Protein AF-A0A3B9P3G9-F1 (afdb_monomer)

Structure (mmCIF, N/CA/C/O backbone):
data_AF-A0A3B9P3G9-F1
#
_entry.id   AF-A0A3B9P3G9-F1
#
loop_
_atom_site.group_PDB
_atom_site.id
_atom_site.type_symbol
_atom_site.label_atom_id
_atom_site.label_alt_id
_atom_site.label_comp_id
_atom_site.label_asym_id
_atom_site.label_entity_id
_atom_site.label_seq_id
_atom_site.pdbx_PDB_ins_code
_atom_site.Cartn_x
_atom_site.Cartn_y
_atom_site.Cartn_z
_atom_site.occupancy
_atom_site.B_iso_or_equiv
_atom_site.auth_seq_id
_atom_site.auth_comp_id
_atom_site.auth_asym_id
_atom_site.auth_atom_id
_atom_site.pdbx_PDB_model_num
ATOM 1 N N . LEU A 1 1 ? 1.817 -14.626 22.046 1.00 57.38 1 LEU A N 1
ATOM 2 C CA . LEU A 1 1 ? 1.202 -14.278 20.739 1.00 57.38 1 LEU A CA 1
ATOM 3 C C . LEU A 1 1 ? 2.132 -13.461 19.837 1.00 57.38 1 LEU A C 1
ATOM 5 O O . LEU A 1 1 ? 2.448 -13.934 18.757 1.00 57.38 1 LEU A O 1
ATOM 9 N N . ASN A 1 2 ? 2.603 -12.276 20.256 1.00 56.94 2 ASN A N 1
ATOM 10 C CA . ASN A 1 2 ? 3.391 -11.394 19.376 1.00 56.94 2 ASN A CA 1
ATOM 11 C C . ASN A 1 2 ? 4.718 -12.029 18.899 1.00 56.94 2 ASN A C 1
ATOM 13 O O . ASN A 1 2 ? 5.073 -11.919 17.728 1.00 56.94 2 ASN A O 1
ATOM 17 N N . MET A 1 3 ? 5.389 -12.777 19.783 1.00 60.47 3 MET A N 1
ATOM 18 C CA . MET A 1 3 ? 6.646 -13.486 19.496 1.00 60.47 3 MET A CA 1
ATOM 19 C C . MET A 1 3 ? 6.462 -14.689 18.549 1.00 60.47 3 MET A C 1
ATOM 21 O O . MET A 1 3 ? 7.281 -14.904 17.665 1.00 60.47 3 MET A O 1
ATOM 25 N N . GLN A 1 4 ? 5.344 -15.420 18.670 1.00 69.31 4 GLN A N 1
ATOM 26 C CA . GLN A 1 4 ? 5.008 -16.570 17.810 1.00 69.31 4 GLN A CA 1
ATOM 27 C C . GLN A 1 4 ? 4.637 -16.139 16.387 1.00 69.31 4 GLN A C 1
ATOM 29 O O . GLN A 1 4 ? 4.984 -16.793 15.414 1.00 69.31 4 GLN A O 1
ATOM 34 N N . ILE A 1 5 ? 3.946 -15.007 16.248 1.00 68.81 5 ILE A N 1
ATOM 35 C CA . ILE A 1 5 ? 3.620 -14.457 14.930 1.00 68.81 5 ILE A CA 1
ATOM 36 C C . ILE A 1 5 ? 4.892 -13.940 14.241 1.00 68.81 5 ILE A C 1
ATOM 38 O O . ILE A 1 5 ? 5.049 -14.096 13.033 1.00 68.81 5 ILE A O 1
ATOM 42 N N . GLY A 1 6 ? 5.819 -13.360 15.014 1.00 67.62 6 GLY A N 1
ATOM 43 C CA . GLY A 1 6 ? 7.127 -12.936 14.516 1.00 67.62 6 GLY A CA 1
ATOM 44 C C . GLY A 1 6 ? 7.991 -14.102 14.028 1.00 67.62 6 GLY A C 1
ATOM 45 O O . GLY A 1 6 ? 8.586 -14.000 12.959 1.00 67.62 6 GLY A O 1
ATOM 46 N N . SER A 1 7 ? 8.017 -15.229 14.745 1.00 75.00 7 SER A N 1
ATOM 47 C CA . SER A 1 7 ? 8.764 -16.412 14.300 1.00 75.00 7 SER A CA 1
ATOM 48 C C . SER A 1 7 ? 8.159 -17.049 13.046 1.00 75.00 7 SER A C 1
ATOM 50 O O . SER A 1 7 ? 8.900 -17.390 12.129 1.00 75.00 7 SER A O 1
ATOM 52 N N . ILE A 1 8 ? 6.826 -17.123 12.940 1.00 73.56 8 ILE A N 1
ATOM 53 C CA . ILE A 1 8 ? 6.142 -17.586 11.718 1.00 73.56 8 ILE A CA 1
ATOM 54 C C . ILE A 1 8 ? 6.463 -16.666 10.529 1.00 73.56 8 ILE A C 1
ATOM 56 O O . ILE A 1 8 ? 6.719 -17.158 9.431 1.00 73.56 8 ILE A O 1
ATOM 60 N N . MET A 1 9 ? 6.523 -15.344 10.747 1.00 71.00 9 MET A N 1
ATOM 61 C CA . MET A 1 9 ? 6.946 -14.382 9.719 1.00 71.00 9 MET A CA 1
ATOM 62 C C . MET A 1 9 ? 8.333 -14.700 9.184 1.00 71.00 9 MET A C 1
ATOM 64 O O . MET A 1 9 ? 8.552 -14.674 7.979 1.00 71.00 9 MET A O 1
ATOM 68 N N . LEU A 1 10 ? 9.261 -14.988 10.092 1.00 73.38 10 LEU A N 1
ATOM 69 C CA . LEU A 1 10 ? 10.658 -15.224 9.771 1.00 73.38 10 LEU A CA 1
ATOM 70 C C . LEU A 1 10 ? 10.809 -16.512 8.951 1.00 73.38 10 LEU A C 1
ATOM 72 O O . LEU A 1 10 ? 11.448 -16.495 7.903 1.00 73.38 10 LEU A O 1
ATOM 76 N N . VAL A 1 11 ? 10.134 -17.590 9.359 1.00 82.50 11 VAL A N 1
ATOM 77 C CA . VAL A 1 11 ? 10.127 -18.869 8.628 1.00 82.50 11 VAL A CA 1
ATOM 78 C C . VAL A 1 11 ? 9.546 -18.702 7.223 1.00 82.50 11 VAL A C 1
ATOM 80 O O . VAL A 1 11 ? 10.170 -19.117 6.250 1.00 82.50 11 VAL A O 1
ATOM 83 N N . ILE A 1 12 ? 8.394 -18.039 7.095 1.00 76.12 12 ILE A N 1
ATOM 84 C CA . ILE A 1 12 ? 7.760 -17.772 5.796 1.00 76.12 12 ILE A CA 1
ATOM 85 C C . ILE A 1 12 ? 8.682 -16.932 4.909 1.00 76.12 12 ILE A C 1
ATOM 87 O O . ILE A 1 12 ? 8.881 -17.260 3.743 1.00 76.12 12 ILE A O 1
ATOM 91 N N . ASN A 1 13 ? 9.297 -15.886 5.462 1.00 76.25 13 ASN A N 1
ATOM 92 C CA . ASN A 1 13 ? 10.191 -15.013 4.712 1.00 76.25 13 ASN A CA 1
ATOM 93 C C . ASN A 1 13 ? 11.436 -15.766 4.217 1.00 76.25 13 ASN A C 1
ATOM 95 O O . ASN A 1 13 ? 11.826 -15.595 3.066 1.00 76.25 13 ASN A O 1
ATOM 99 N N . ILE A 1 14 ? 12.028 -16.649 5.030 1.00 80.69 14 ILE A N 1
ATOM 100 C CA . ILE A 1 14 ? 13.165 -17.486 4.611 1.00 80.69 14 ILE A CA 1
ATOM 101 C C . ILE A 1 14 ? 12.756 -18.443 3.485 1.00 80.69 14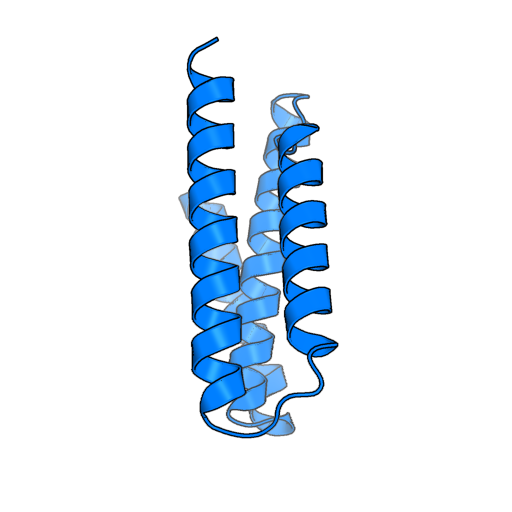 ILE A C 1
ATOM 103 O O . ILE A 1 14 ? 13.451 -18.514 2.474 1.00 80.69 14 ILE A O 1
ATOM 107 N N . VAL A 1 15 ? 11.622 -19.138 3.621 1.00 82.62 15 VAL A N 1
ATOM 108 C CA . VAL A 1 15 ? 11.140 -20.093 2.605 1.00 82.62 15 VAL A CA 1
ATOM 109 C C . VAL A 1 15 ? 10.839 -19.388 1.282 1.00 82.62 15 VAL A C 1
ATOM 111 O O . VAL A 1 15 ? 11.263 -19.851 0.223 1.00 82.62 15 VAL A O 1
ATOM 114 N N . LEU A 1 16 ? 10.155 -18.240 1.326 1.00 73.25 16 LEU A N 1
ATOM 115 C CA . LEU A 1 16 ? 9.877 -17.459 0.123 1.00 73.25 16 LEU A CA 1
ATOM 116 C C . LEU A 1 16 ? 11.151 -16.890 -0.498 1.00 73.25 16 LEU A C 1
ATOM 118 O O . LEU A 1 16 ? 11.289 -16.937 -1.716 1.00 73.25 16 LEU A O 1
ATOM 122 N N . ASN A 1 17 ? 12.091 -16.382 0.301 1.00 77.62 17 ASN A N 1
ATOM 123 C CA . ASN A 1 17 ? 13.380 -15.935 -0.222 1.00 77.62 17 ASN A CA 1
ATOM 124 C C . ASN A 1 17 ? 14.099 -17.073 -0.944 1.00 77.62 17 ASN A C 1
ATOM 126 O O . ASN A 1 17 ? 14.548 -16.889 -2.070 1.00 77.62 17 ASN A O 1
ATOM 130 N N . PHE A 1 18 ? 14.136 -18.268 -0.358 1.00 78.69 18 PHE A N 1
ATOM 131 C CA . PHE A 1 18 ? 14.799 -19.416 -0.968 1.00 78.69 18 PHE A CA 1
ATOM 132 C C . PHE A 1 18 ? 14.164 -19.840 -2.305 1.00 78.69 18 PHE A C 1
ATOM 134 O O . PHE A 1 18 ? 14.874 -20.257 -3.214 1.00 78.69 18 PHE A O 1
ATOM 141 N N . LEU A 1 19 ? 12.843 -19.683 -2.461 1.00 79.88 19 LEU A N 1
ATOM 142 C CA . LEU A 1 19 ? 12.130 -19.953 -3.717 1.00 79.88 19 LEU A CA 1
ATOM 143 C C . LEU A 1 19 ? 12.277 -18.832 -4.759 1.00 79.88 19 LEU A C 1
ATOM 145 O O . LEU A 1 19 ? 12.381 -19.111 -5.954 1.00 79.88 19 LEU A O 1
ATOM 149 N N . PHE A 1 20 ? 12.268 -17.566 -4.333 1.00 77.19 20 PHE A N 1
ATOM 150 C CA . PHE A 1 20 ? 12.230 -16.416 -5.241 1.00 77.19 20 PHE A CA 1
ATOM 151 C C . PHE A 1 20 ? 13.615 -15.894 -5.649 1.00 77.19 20 PHE A C 1
ATOM 153 O O . PHE A 1 20 ? 13.757 -15.413 -6.775 1.00 77.19 20 PHE A O 1
ATOM 160 N N . ILE A 1 21 ? 14.644 -16.027 -4.805 1.00 77.62 21 ILE A N 1
ATOM 161 C CA . ILE A 1 21 ? 16.028 -15.636 -5.128 1.00 77.62 21 ILE A CA 1
ATOM 162 C C . ILE A 1 21 ? 16.565 -16.338 -6.389 1.00 77.62 21 ILE A C 1
ATOM 164 O O . ILE A 1 21 ? 17.050 -15.631 -7.273 1.00 77.62 21 ILE A O 1
ATOM 168 N N . PRO A 1 22 ? 16.468 -17.674 -6.555 1.00 76.62 22 PRO A N 1
ATOM 169 C CA . PRO A 1 22 ? 17.061 -18.339 -7.718 1.00 76.62 22 PRO A CA 1
ATOM 170 C C . PRO A 1 22 ? 16.365 -17.987 -9.039 1.00 76.62 22 PRO A C 1
ATOM 172 O O . PRO A 1 22 ? 16.989 -18.061 -10.092 1.00 76.62 22 PRO A O 1
ATOM 175 N N . LYS A 1 23 ? 15.087 -17.586 -9.002 1.00 79.44 23 LYS A N 1
ATOM 176 C CA . LYS A 1 23 ? 14.303 -17.285 -10.210 1.00 79.44 23 LYS A CA 1
ATOM 177 C C . LYS A 1 23 ? 14.278 -15.795 -10.573 1.00 79.44 23 LYS A C 1
ATOM 179 O O . LYS A 1 23 ? 14.159 -15.470 -11.749 1.00 79.44 23 LYS A O 1
ATOM 184 N N . TYR A 1 24 ? 14.386 -14.897 -9.590 1.00 79.12 24 TYR A N 1
ATOM 185 C CA . TYR A 1 24 ? 14.206 -13.449 -9.782 1.00 79.12 24 TYR A CA 1
ATOM 186 C C . TYR A 1 24 ? 15.344 -12.587 -9.200 1.00 79.12 24 TYR A C 1
ATOM 188 O O . TYR A 1 24 ? 15.261 -11.358 -9.240 1.00 79.12 24 TYR A O 1
ATOM 196 N N . GLY A 1 25 ? 16.399 -13.191 -8.641 1.00 80.50 25 GLY A N 1
ATOM 197 C CA . GLY A 1 25 ? 17.548 -12.477 -8.079 1.00 80.50 25 GLY A CA 1
ATOM 198 C C . GLY A 1 25 ? 17.141 -11.464 -7.004 1.00 80.50 25 GLY A C 1
ATOM 199 O O . GLY A 1 25 ? 16.391 -11.781 -6.081 1.00 80.50 25 GLY A O 1
ATOM 200 N N . ILE A 1 26 ? 17.598 -10.216 -7.151 1.00 82.81 26 ILE A N 1
ATOM 201 C CA . ILE A 1 26 ? 17.288 -9.102 -6.235 1.00 82.81 26 ILE A CA 1
ATOM 202 C C . ILE A 1 26 ? 15.788 -8.769 -6.218 1.00 82.81 26 ILE A C 1
ATOM 204 O O . ILE A 1 26 ? 15.240 -8.469 -5.157 1.00 82.81 26 ILE A O 1
ATOM 208 N N . LEU A 1 27 ? 15.094 -8.871 -7.357 1.00 83.81 27 LEU A N 1
ATOM 209 C CA . LEU A 1 27 ? 13.642 -8.658 -7.400 1.00 83.81 27 LEU A CA 1
ATOM 210 C C . LEU A 1 27 ? 12.911 -9.728 -6.582 1.00 83.81 27 LEU A C 1
ATOM 212 O O . LEU A 1 27 ? 11.917 -9.432 -5.924 1.00 83.81 27 LEU A O 1
ATOM 216 N N . GLY A 1 28 ? 13.443 -10.952 -6.555 1.00 79.19 28 GLY A N 1
ATOM 217 C CA . GLY A 1 28 ? 12.916 -12.044 -5.740 1.00 79.19 28 GLY A CA 1
ATOM 218 C C . GLY A 1 28 ? 12.923 -11.737 -4.246 1.00 79.19 28 GLY A C 1
ATOM 219 O O . GLY A 1 28 ? 11.956 -12.063 -3.563 1.00 79.19 28 GLY A O 1
ATOM 220 N N . VAL A 1 29 ? 13.959 -11.043 -3.762 1.00 78.38 29 VAL A N 1
ATOM 221 C CA . VAL A 1 29 ? 14.067 -10.588 -2.364 1.00 78.38 29 VAL A CA 1
ATOM 222 C C . VAL A 1 29 ? 13.028 -9.509 -2.037 1.00 78.38 29 VAL A C 1
ATOM 224 O O . VAL A 1 29 ? 12.451 -9.492 -0.950 1.00 78.38 29 VAL A O 1
ATOM 227 N N . ALA A 1 30 ? 12.749 -8.607 -2.980 1.00 83.56 30 ALA A N 1
ATOM 228 C CA . ALA A 1 30 ? 11.714 -7.592 -2.797 1.00 83.56 30 ALA A CA 1
ATOM 229 C C . ALA A 1 30 ? 10.309 -8.220 -2.751 1.00 83.56 30 ALA A C 1
ATOM 231 O O . ALA A 1 30 ? 9.504 -7.881 -1.879 1.00 83.56 30 ALA A O 1
ATOM 232 N N . TYR A 1 31 ? 10.024 -9.172 -3.647 1.00 80.69 31 TYR A N 1
ATOM 233 C CA . TYR A 1 31 ? 8.739 -9.873 -3.676 1.00 80.69 31 TYR A CA 1
ATOM 234 C C . TYR A 1 31 ? 8.519 -10.750 -2.442 1.00 80.69 31 TYR A C 1
ATOM 236 O O . TYR A 1 31 ? 7.440 -10.703 -1.851 1.00 80.69 31 TYR A O 1
ATOM 244 N N . SER A 1 32 ? 9.526 -11.514 -2.015 1.00 77.38 32 SER A N 1
ATOM 245 C CA . SER A 1 32 ? 9.439 -12.352 -0.814 1.00 77.38 32 SER A CA 1
ATOM 246 C C . SER A 1 32 ? 9.159 -11.516 0.438 1.00 77.38 32 SER A C 1
ATOM 248 O O . SER A 1 32 ? 8.265 -11.860 1.212 1.00 77.38 32 SER A O 1
ATOM 250 N N . GLY A 1 33 ? 9.849 -10.380 0.594 1.00 80.00 33 GLY A N 1
ATOM 251 C CA . GLY A 1 33 ? 9.643 -9.451 1.700 1.00 80.00 33 GLY A CA 1
ATOM 252 C C . GLY A 1 33 ? 8.238 -8.850 1.701 1.00 80.00 33 GLY A C 1
ATOM 253 O O . GLY A 1 33 ? 7.568 -8.853 2.735 1.00 80.00 33 GLY A O 1
ATOM 254 N N . LEU A 1 34 ? 7.752 -8.398 0.540 1.00 82.38 34 LEU A N 1
ATOM 255 C CA . LEU A 1 34 ? 6.400 -7.854 0.397 1.00 82.38 34 LEU A CA 1
ATOM 256 C C . LEU A 1 34 ? 5.334 -8.896 0.760 1.00 82.38 34 LEU A C 1
ATOM 258 O O . LEU A 1 34 ? 4.419 -8.599 1.531 1.00 82.38 34 LEU A O 1
ATOM 262 N N . ILE A 1 35 ? 5.476 -10.128 0.263 1.00 80.38 35 ILE A N 1
ATOM 263 C CA . ILE A 1 35 ? 4.534 -11.215 0.549 1.00 80.38 35 ILE A CA 1
ATOM 264 C C . ILE A 1 35 ? 4.580 -11.600 2.032 1.00 80.38 35 ILE A C 1
ATOM 266 O O . ILE A 1 35 ? 3.528 -11.757 2.649 1.00 80.38 35 ILE A O 1
ATOM 270 N N . ALA A 1 36 ? 5.766 -11.705 2.634 1.00 76.75 36 ALA A N 1
ATOM 271 C CA . ALA A 1 36 ? 5.909 -12.052 4.046 1.00 76.75 36 ALA 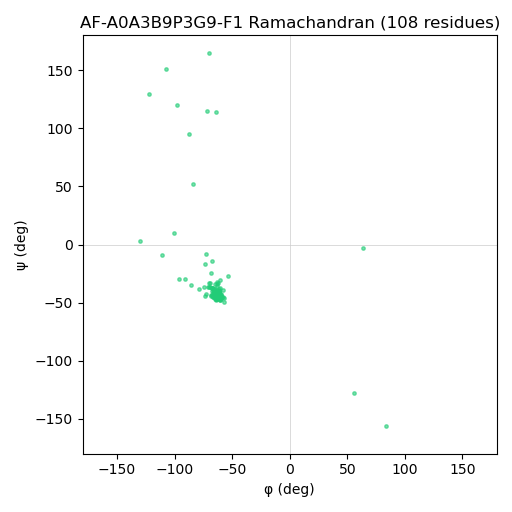A CA 1
ATOM 272 C C . ALA A 1 36 ? 5.257 -11.006 4.963 1.00 76.75 36 ALA A C 1
ATOM 274 O O . ALA A 1 36 ? 4.523 -11.355 5.892 1.00 76.75 36 ALA A O 1
ATOM 275 N N . VAL A 1 37 ? 5.478 -9.719 4.677 1.00 79.44 37 VAL A N 1
ATOM 276 C CA . VAL A 1 37 ? 4.874 -8.614 5.430 1.00 79.44 37 VAL A CA 1
ATOM 277 C C . VAL A 1 37 ? 3.356 -8.605 5.254 1.00 79.44 37 VAL A C 1
ATOM 279 O O . VAL A 1 37 ? 2.638 -8.493 6.249 1.00 79.44 37 VAL A O 1
ATOM 282 N N . LEU A 1 38 ? 2.840 -8.759 4.030 1.00 82.81 38 LEU A N 1
ATOM 283 C CA . LEU A 1 38 ? 1.394 -8.829 3.791 1.00 82.81 38 LEU A CA 1
ATOM 284 C C . LEU A 1 38 ? 0.755 -10.012 4.515 1.00 82.81 38 LEU A C 1
ATOM 286 O O . LEU A 1 38 ? -0.238 -9.833 5.218 1.00 82.81 38 LEU A O 1
ATOM 290 N N . PHE A 1 39 ? 1.341 -11.202 4.392 1.00 77.75 39 PHE A N 1
ATOM 291 C CA . PHE A 1 39 ? 0.808 -12.419 4.991 1.00 77.75 39 PHE A CA 1
ATOM 292 C C . PHE A 1 39 ? 0.718 -12.305 6.513 1.00 77.75 39 PHE A C 1
ATOM 294 O O . PHE A 1 39 ? -0.306 -12.631 7.113 1.00 77.75 39 PHE A O 1
ATOM 301 N N . VAL A 1 40 ? 1.761 -11.784 7.159 1.00 74.88 40 VAL A N 1
ATOM 302 C CA . VAL A 1 40 ? 1.769 -11.676 8.619 1.00 74.88 40 VAL A CA 1
ATOM 303 C C . VAL A 1 40 ? 0.869 -10.570 9.138 1.00 74.88 40 VAL A C 1
ATOM 305 O O . VAL A 1 40 ? 0.196 -10.771 10.152 1.00 74.88 40 VAL A O 1
ATOM 308 N N . ASN A 1 41 ? 0.777 -9.440 8.440 1.00 77.19 41 ASN A N 1
ATOM 309 C CA . ASN A 1 41 ? -0.198 -8.415 8.796 1.00 77.19 41 ASN A CA 1
ATOM 310 C C . ASN A 1 41 ? -1.641 -8.899 8.578 1.00 77.19 41 ASN A C 1
ATOM 312 O O . ASN A 1 41 ? -2.493 -8.640 9.428 1.00 77.19 41 ASN A O 1
ATOM 316 N N . ALA A 1 42 ? -1.907 -9.679 7.525 1.00 78.69 42 ALA A N 1
ATOM 317 C CA . ALA A 1 42 ? -3.205 -10.309 7.294 1.00 78.69 42 ALA A CA 1
ATOM 318 C C . ALA A 1 42 ? -3.551 -11.321 8.397 1.00 78.69 42 ALA A C 1
ATOM 320 O O . ALA A 1 42 ? -4.629 -11.245 8.983 1.00 78.69 42 ALA A O 1
ATOM 321 N N . MET A 1 43 ? -2.625 -12.215 8.761 1.00 73.00 43 MET A N 1
ATOM 322 C CA . MET A 1 43 ? -2.834 -13.151 9.870 1.00 73.00 43 MET A CA 1
ATOM 323 C C . MET A 1 43 ? -3.092 -12.426 11.194 1.00 73.00 43 MET A C 1
ATOM 325 O O . MET A 1 43 ? -4.004 -12.806 11.926 1.00 73.00 43 MET A O 1
ATOM 329 N N . ARG A 1 44 ? -2.351 -11.350 11.497 1.00 71.44 44 ARG A N 1
ATOM 330 C CA . ARG A 1 44 ? -2.604 -10.513 12.684 1.00 71.44 44 ARG A CA 1
ATOM 331 C C . ARG A 1 44 ? -4.004 -9.912 12.658 1.00 71.44 44 ARG A C 1
ATOM 333 O O . ARG A 1 44 ? -4.710 -10.011 13.659 1.00 71.44 44 ARG A O 1
ATOM 340 N N . ALA A 1 45 ? -4.415 -9.341 11.528 1.00 72.75 45 ALA A N 1
ATOM 341 C CA . ALA A 1 45 ? -5.744 -8.762 11.368 1.00 72.75 45 ALA A CA 1
ATOM 342 C C . ALA A 1 45 ? -6.851 -9.811 11.565 1.00 72.75 45 ALA A C 1
ATOM 344 O O . ALA A 1 45 ? -7.801 -9.561 12.302 1.00 72.75 45 ALA A O 1
ATOM 345 N N . ILE A 1 46 ? -6.694 -11.008 10.991 1.00 74.56 46 ILE A N 1
ATOM 346 C CA . ILE A 1 46 ? -7.648 -12.117 11.135 1.00 74.56 46 ILE A CA 1
ATOM 347 C C . ILE A 1 46 ? -7.703 -12.615 12.584 1.00 74.56 46 ILE A C 1
ATOM 349 O O . ILE A 1 46 ? -8.784 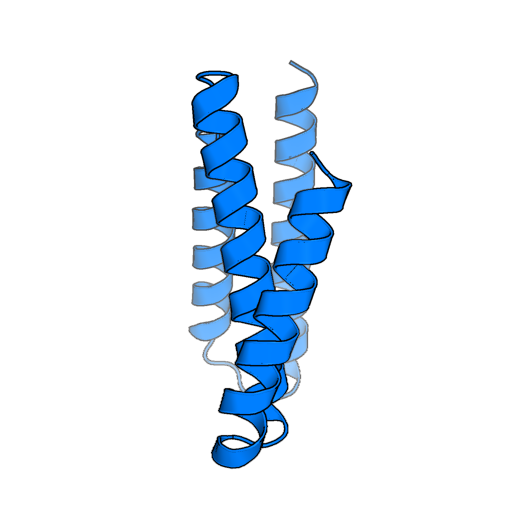-12.858 13.114 1.00 74.56 46 ILE A O 1
ATOM 353 N N . MET A 1 47 ? -6.559 -12.757 13.258 1.00 70.12 47 MET A N 1
ATOM 354 C CA . MET A 1 47 ? -6.524 -13.195 14.658 1.00 70.12 47 MET A CA 1
ATOM 355 C C . MET A 1 47 ? -7.178 -12.178 15.597 1.00 70.12 47 MET A C 1
ATOM 357 O O . MET A 1 47 ? -7.898 -12.583 16.507 1.00 70.12 47 MET A O 1
ATOM 361 N N . ILE A 1 48 ? -6.954 -10.878 15.372 1.00 71.69 48 ILE A N 1
ATOM 362 C CA . ILE A 1 48 ? -7.620 -9.798 16.114 1.00 71.69 48 ILE A CA 1
ATOM 363 C C . ILE A 1 48 ? -9.124 -9.829 15.846 1.00 71.69 48 ILE A C 1
ATOM 365 O O . ILE A 1 48 ? -9.904 -9.807 16.793 1.00 71.69 48 ILE A O 1
ATOM 369 N N . TYR A 1 49 ? -9.533 -9.971 14.585 1.00 70.00 49 TYR A N 1
ATOM 370 C CA . TYR A 1 49 ? -10.943 -10.064 14.214 1.00 70.00 49 TYR A CA 1
ATOM 371 C C . TYR A 1 49 ? -11.638 -11.246 14.902 1.00 70.00 49 TYR A C 1
ATOM 373 O O . TYR A 1 49 ? -12.703 -11.088 15.493 1.00 70.00 49 TYR A O 1
ATOM 381 N N . ARG A 1 50 ? -10.998 -12.422 14.915 1.00 68.00 50 ARG A N 1
ATOM 382 C CA . ARG A 1 50 ? -11.541 -13.623 15.569 1.00 68.00 50 ARG A CA 1
ATOM 383 C C . ARG A 1 50 ? -11.573 -13.534 17.095 1.00 68.00 50 ARG A C 1
ATOM 385 O O . ARG A 1 50 ? -12.456 -14.136 17.693 1.00 68.00 50 ARG A O 1
ATOM 392 N N . LYS A 1 51 ? -10.612 -12.852 17.730 1.00 68.06 51 LYS A N 1
ATOM 393 C CA . LYS A 1 51 ? -10.546 -12.741 19.201 1.00 68.06 51 LYS A CA 1
ATOM 394 C C . LYS A 1 51 ? -11.377 -11.601 19.770 1.00 68.06 51 LYS A C 1
ATOM 396 O O . LYS A 1 51 ? -11.892 -11.740 20.872 1.00 68.06 51 LYS A O 1
ATOM 401 N N . SER A 1 52 ? -11.467 -10.490 19.052 1.00 62.59 52 SER A N 1
ATOM 402 C CA . SER A 1 52 ? -12.057 -9.255 19.562 1.00 62.59 52 SER A CA 1
ATOM 403 C C . SER A 1 52 ? -13.383 -8.907 18.886 1.00 62.59 52 SER A C 1
ATOM 405 O O . SER A 1 52 ? -14.022 -7.952 19.309 1.00 62.59 52 SER A O 1
ATOM 407 N N . GLY A 1 53 ? -13.784 -9.610 17.814 1.00 60.97 53 GLY A N 1
ATOM 408 C CA . GLY A 1 53 ? -14.992 -9.309 17.024 1.00 60.97 53 GLY A CA 1
ATOM 409 C C . GLY A 1 53 ? -14.961 -7.949 16.308 1.00 60.97 53 GLY A C 1
ATOM 410 O O . GLY A 1 53 ? -15.873 -7.610 15.560 1.00 60.97 53 GLY A O 1
ATOM 411 N N . LEU A 1 54 ? -13.903 -7.169 16.526 1.00 57.81 54 LEU A N 1
ATOM 412 C CA . LEU A 1 54 ? -13.691 -5.831 16.006 1.00 57.81 54 LEU A CA 1
ATOM 413 C C . LEU A 1 54 ? -12.793 -5.930 14.779 1.00 57.81 54 LEU A C 1
ATOM 415 O O . LEU A 1 54 ? -11.659 -6.409 14.848 1.00 57.81 54 LEU A O 1
ATOM 419 N N . GLN A 1 55 ? -13.307 -5.470 13.644 1.00 57.84 55 GLN A N 1
ATOM 420 C CA . GLN A 1 55 ? -1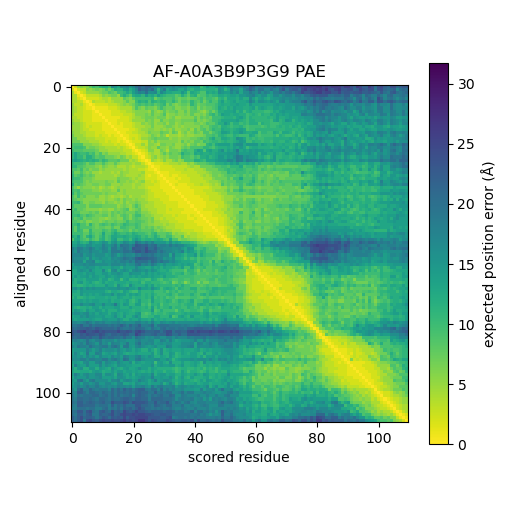2.513 -5.289 12.440 1.00 57.84 55 GLN A CA 1
ATOM 421 C C . GLN A 1 55 ? -11.583 -4.086 12.666 1.00 57.84 55 GLN A C 1
ATOM 423 O O . GLN A 1 55 ? -12.080 -2.972 12.819 1.00 57.84 55 GLN A O 1
ATOM 428 N N . PRO A 1 56 ? -10.246 -4.268 12.697 1.00 58.16 56 PRO A N 1
ATOM 429 C CA . PRO A 1 56 ? -9.314 -3.161 12.940 1.00 58.16 56 PRO A CA 1
ATOM 430 C C . PRO A 1 56 ? -9.303 -2.142 11.790 1.00 58.16 56 PRO A C 1
ATOM 432 O O . PRO A 1 56 ? -8.803 -1.034 11.945 1.00 58.16 56 PRO A O 1
ATOM 435 N N . PHE A 1 57 ? -9.871 -2.507 10.638 1.00 61.41 57 PHE A N 1
ATOM 436 C CA . PHE A 1 57 ? -10.100 -1.606 9.519 1.00 61.41 57 PHE A CA 1
ATOM 437 C C . PHE A 1 57 ? -11.450 -0.910 9.693 1.00 61.41 57 PHE A C 1
ATOM 439 O O . PHE A 1 57 ? -12.495 -1.443 9.317 1.00 61.41 57 PHE A O 1
ATOM 446 N N . THR A 1 58 ? -11.416 0.286 10.277 1.00 67.25 58 THR A N 1
ATOM 447 C CA . THR A 1 58 ? -12.565 1.196 10.322 1.00 67.25 58 THR A CA 1
ATOM 448 C C . THR A 1 58 ? -12.848 1.764 8.927 1.00 67.25 58 THR A C 1
ATOM 450 O O . THR A 1 58 ? -12.001 1.712 8.030 1.00 67.25 58 THR A O 1
ATOM 453 N N . ARG A 1 59 ? -14.034 2.358 8.725 1.00 63.16 59 ARG A N 1
ATOM 454 C CA . ARG A 1 59 ? -14.374 3.058 7.467 1.00 63.16 59 ARG A CA 1
ATOM 455 C C . ARG A 1 59 ? -13.335 4.127 7.101 1.00 63.16 59 ARG A C 1
ATOM 457 O O . ARG A 1 59 ? -13.113 4.386 5.926 1.00 63.16 59 ARG A O 1
ATOM 464 N N . GLU A 1 60 ? -12.642 4.689 8.087 1.00 66.38 60 GLU A N 1
ATOM 465 C CA . GLU A 1 60 ? -11.558 5.659 7.889 1.00 66.38 60 GLU A CA 1
ATOM 466 C C . GLU A 1 60 ? -10.330 5.033 7.228 1.00 66.38 60 GLU A C 1
ATOM 468 O O . GLU A 1 60 ? -9.722 5.658 6.364 1.00 66.38 60 GLU A O 1
ATOM 473 N N . SER A 1 61 ? -9.998 3.782 7.563 1.00 66.62 61 SER A N 1
ATOM 474 C CA . SER A 1 61 ? -8.904 3.056 6.902 1.00 66.62 61 SER A CA 1
ATOM 475 C C . SER A 1 61 ? -9.192 2.848 5.412 1.00 66.62 61 SER A C 1
ATOM 477 O O . SER A 1 61 ? -8.278 2.923 4.591 1.00 66.62 61 SER A O 1
ATOM 479 N N . LEU A 1 62 ? -10.466 2.651 5.051 1.00 70.56 62 LEU A N 1
ATOM 480 C CA . LEU A 1 62 ? -10.901 2.570 3.656 1.00 70.56 62 LEU A CA 1
ATOM 481 C C . LEU A 1 62 ? -10.766 3.928 2.949 1.00 70.56 62 LEU A C 1
ATOM 483 O O . LEU A 1 62 ? -10.238 3.980 1.843 1.00 70.56 62 LEU A O 1
ATOM 487 N N . TYR A 1 63 ? -11.167 5.029 3.595 1.00 70.44 63 TYR A N 1
ATOM 488 C CA . TYR A 1 63 ? -10.991 6.377 3.038 1.00 70.44 63 TYR A CA 1
ATOM 489 C C . TYR A 1 63 ? -9.518 6.733 2.822 1.00 70.44 63 TYR A C 1
ATOM 491 O O . TYR A 1 63 ? -9.180 7.308 1.790 1.00 70.44 63 TYR A O 1
ATOM 499 N N . ILE A 1 64 ? -8.632 6.355 3.747 1.00 76.75 64 ILE A N 1
ATOM 500 C CA . ILE A 1 64 ? -7.186 6.571 3.602 1.00 76.75 64 ILE A CA 1
ATOM 501 C C . ILE A 1 64 ? -6.629 5.740 2.440 1.00 76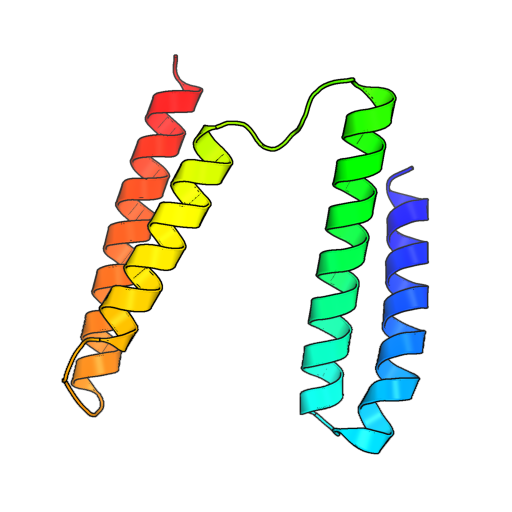.75 64 ILE A C 1
ATOM 503 O O . ILE A 1 64 ? -5.836 6.255 1.656 1.00 76.75 64 ILE A O 1
ATOM 507 N N . PHE A 1 65 ? -7.056 4.482 2.294 1.00 75.69 65 PHE A N 1
ATOM 508 C CA . PHE A 1 65 ? -6.625 3.610 1.197 1.00 75.69 65 PHE A CA 1
ATOM 509 C C . PHE A 1 65 ? -7.097 4.105 -0.178 1.00 75.69 65 PHE A C 1
ATOM 511 O O . PHE A 1 65 ? -6.324 4.131 -1.137 1.00 75.69 65 PHE A O 1
ATOM 518 N N . VAL A 1 66 ? -8.355 4.539 -0.280 1.00 76.56 66 VAL A N 1
ATOM 519 C CA . VAL A 1 66 ? -8.905 5.120 -1.512 1.00 76.56 66 VAL A CA 1
ATOM 520 C C . VAL A 1 66 ? -8.225 6.455 -1.814 1.00 76.56 66 VAL A C 1
ATOM 522 O O . VAL A 1 66 ? -7.792 6.674 -2.941 1.00 76.56 66 VAL A O 1
ATOM 525 N N . GLY A 1 67 ? -8.051 7.319 -0.811 1.00 77.06 67 GLY A N 1
ATOM 526 C CA . GLY A 1 67 ? -7.381 8.610 -0.966 1.00 77.06 67 GLY A CA 1
ATOM 527 C C . GLY A 1 67 ? -5.933 8.474 -1.4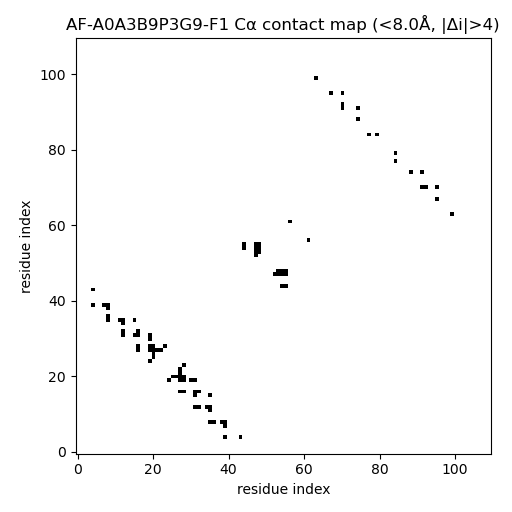38 1.00 77.06 67 GLY A C 1
ATOM 528 O O . GLY A 1 67 ? -5.529 9.156 -2.377 1.00 77.06 67 GLY A O 1
ATOM 529 N N . SER A 1 68 ? -5.160 7.554 -0.855 1.00 75.44 68 SER A N 1
ATOM 530 C CA . SER A 1 68 ? -3.778 7.303 -1.282 1.00 75.44 68 SER A CA 1
ATOM 531 C C . SER A 1 68 ? -3.701 6.690 -2.684 1.00 75.44 68 SER A C 1
ATOM 533 O O . SER A 1 68 ? -2.836 7.081 -3.469 1.00 75.44 68 SER A O 1
ATOM 535 N N . SER A 1 69 ? -4.636 5.804 -3.037 1.00 79.12 69 SER A N 1
ATOM 536 C CA . SER A 1 69 ? -4.723 5.214 -4.379 1.00 79.12 69 SER A CA 1
ATOM 537 C C . SER A 1 69 ? -5.043 6.265 -5.446 1.00 79.12 69 SER A C 1
ATOM 539 O O . SER A 1 69 ? -4.401 6.291 -6.494 1.00 79.12 69 SER A O 1
ATOM 541 N N . VAL A 1 70 ? -5.980 7.179 -5.170 1.00 79.12 70 VAL A N 1
ATOM 542 C CA . VAL A 1 70 ? -6.323 8.288 -6.076 1.00 79.12 70 VAL A CA 1
ATOM 543 C C . VAL A 1 70 ? -5.130 9.218 -6.271 1.00 79.12 70 VAL A C 1
ATOM 545 O O . VAL A 1 70 ? -4.811 9.569 -7.401 1.00 79.12 70 VAL A O 1
ATOM 548 N N . VAL A 1 71 ? -4.420 9.569 -5.198 1.00 79.81 71 VAL A N 1
ATOM 549 C CA . VAL A 1 71 ? -3.211 10.401 -5.291 1.00 79.81 71 VAL A CA 1
ATOM 550 C C . VAL A 1 71 ? -2.129 9.716 -6.131 1.00 79.81 71 VAL A C 1
ATOM 552 O O . VAL A 1 71 ? -1.507 10.362 -6.972 1.00 79.81 71 VAL A O 1
ATOM 555 N N . GLY A 1 72 ? -1.946 8.402 -5.969 1.00 76.00 72 GLY A N 1
ATOM 556 C CA . GLY A 1 72 ? -1.039 7.614 -6.804 1.00 76.00 72 GLY A CA 1
ATOM 557 C C . GLY A 1 72 ? -1.420 7.635 -8.288 1.00 76.00 72 GLY A C 1
ATOM 558 O O . GLY A 1 72 ? -0.554 7.829 -9.141 1.00 76.00 72 GLY A O 1
ATOM 559 N N . LEU A 1 73 ? -2.713 7.509 -8.601 1.00 79.12 73 LEU A N 1
ATOM 560 C CA . LEU A 1 73 ? -3.226 7.584 -9.973 1.00 79.12 73 LEU A CA 1
ATOM 561 C C . LEU A 1 73 ? -3.055 8.978 -10.585 1.00 79.12 73 LEU A C 1
ATOM 563 O O . LEU A 1 73 ? -2.665 9.086 -11.745 1.00 79.12 73 LEU A O 1
ATOM 567 N N . VAL A 1 74 ? -3.277 10.041 -9.808 1.00 77.31 74 VAL A N 1
ATOM 568 C CA . VAL A 1 74 ? -3.038 11.424 -10.250 1.00 77.31 74 VAL A CA 1
ATOM 569 C C . VAL A 1 74 ? -1.556 11.639 -10.562 1.00 77.31 74 VAL A C 1
ATOM 571 O O . VAL A 1 74 ? -1.230 12.200 -11.605 1.00 77.31 74 VAL A O 1
ATOM 574 N N . CYS A 1 75 ? -0.648 11.131 -9.722 1.00 74.69 75 CYS A N 1
ATOM 575 C CA . CYS A 1 75 ? 0.791 11.186 -9.993 1.00 74.69 75 CYS A CA 1
ATOM 576 C C . CYS A 1 75 ? 1.196 10.401 -11.254 1.00 74.69 75 CYS A C 1
ATOM 578 O O . CYS A 1 75 ? 2.136 10.792 -11.949 1.00 74.69 75 CYS A O 1
ATOM 580 N N . TYR A 1 76 ? 0.496 9.308 -11.571 1.00 73.88 76 TYR A N 1
ATOM 581 C CA . TYR A 1 76 ? 0.749 8.523 -12.780 1.00 73.88 76 TYR A CA 1
ATOM 582 C C . TYR A 1 76 ? 0.247 9.224 -14.049 1.00 73.88 76 TYR A C 1
ATOM 584 O O . TYR A 1 76 ? 0.972 9.282 -15.041 1.00 73.88 76 TYR A O 1
ATOM 592 N N . ALA A 1 77 ? -0.961 9.792 -13.995 1.00 78.44 77 ALA A N 1
ATOM 593 C CA . ALA A 1 77 ? -1.616 10.458 -15.119 1.00 78.44 77 ALA A CA 1
ATOM 594 C C . ALA A 1 77 ? -1.004 11.820 -15.482 1.00 78.44 77 ALA A C 1
ATOM 596 O O . ALA A 1 77 ? -1.374 12.391 -16.504 1.00 78.44 77 ALA A O 1
ATOM 597 N N . LEU A 1 78 ? -0.083 12.347 -14.669 1.00 74.31 78 LEU A N 1
ATOM 598 C CA . LEU A 1 78 ? 0.624 13.592 -14.950 1.00 74.31 78 LEU A CA 1
ATOM 599 C C . LEU A 1 78 ? 1.492 13.454 -16.223 1.00 74.31 78 LEU A C 1
ATOM 601 O O . LEU A 1 78 ? 2.492 12.724 -16.194 1.00 74.31 78 LEU A O 1
ATOM 605 N N . PRO A 1 79 ? 1.166 14.184 -17.314 1.00 70.69 79 PRO A N 1
ATOM 606 C CA . PRO A 1 79 ? 1.900 14.161 -18.577 1.00 70.69 79 PRO A CA 1
ATOM 607 C C . PRO A 1 79 ? 3.095 15.122 -18.507 1.00 70.69 79 PRO A C 1
ATOM 609 O O . PRO A 1 79 ? 3.236 16.040 -19.310 1.00 70.69 79 PRO A O 1
ATOM 612 N N . VAL A 1 80 ? 3.917 14.971 -17.470 1.00 68.44 80 VAL A N 1
ATOM 613 C CA . VAL A 1 80 ? 5.162 15.721 -17.296 1.00 68.44 80 VAL A CA 1
ATOM 614 C C . VAL A 1 80 ? 6.290 14.711 -17.180 1.00 68.44 80 VAL A C 1
ATOM 616 O O . VAL A 1 80 ? 6.195 13.771 -16.393 1.00 68.44 80 VAL A O 1
ATOM 619 N N . ASP A 1 81 ? 7.345 14.893 -17.964 1.00 74.94 81 ASP A N 1
ATOM 620 C CA . ASP A 1 81 ? 8.483 13.979 -18.012 1.00 74.94 81 ASP A CA 1
ATOM 621 C C . ASP A 1 81 ? 9.722 14.590 -17.340 1.00 74.94 81 ASP A C 1
ATOM 623 O O . ASP A 1 81 ? 9.904 15.809 -17.280 1.00 74.94 81 ASP A O 1
ATOM 627 N N . GLY A 1 82 ? 10.584 13.728 -16.798 1.00 75.88 82 GLY A N 1
ATOM 628 C CA . GLY A 1 82 ? 11.859 14.116 -16.187 1.00 75.88 82 GLY A CA 1
ATOM 629 C C . GLY A 1 82 ? 11.778 14.588 -14.727 1.00 75.88 82 GLY A C 1
ATOM 630 O O . GLY A 1 82 ? 10.875 14.233 -13.969 1.00 75.88 82 GLY A O 1
ATOM 631 N N . PHE A 1 83 ? 12.767 15.383 -14.307 1.00 73.94 83 PHE A N 1
ATOM 632 C CA . PHE A 1 83 ? 12.963 15.818 -12.913 1.00 73.94 83 PHE A CA 1
ATOM 633 C C . PHE A 1 83 ? 11.781 16.631 -12.346 1.00 73.94 83 PHE A C 1
ATOM 635 O O . PHE A 1 83 ? 11.458 16.525 -11.162 1.00 73.94 83 PHE A O 1
ATOM 642 N N . MET A 1 84 ? 11.067 17.366 -13.207 1.00 71.62 84 MET A N 1
ATOM 643 C CA . MET A 1 84 ? 9.826 18.076 -12.865 1.00 71.62 84 MET A CA 1
ATOM 644 C C . MET A 1 84 ? 8.743 17.128 -12.326 1.00 71.62 84 MET A C 1
ATOM 646 O O . MET A 1 84 ? 8.073 17.459 -11.349 1.00 71.62 84 MET A O 1
ATOM 650 N N . LYS A 1 85 ? 8.610 15.918 -12.897 1.00 74.56 85 LYS A N 1
ATOM 651 C CA . LYS A 1 85 ? 7.643 14.906 -12.436 1.00 74.56 85 LYS A 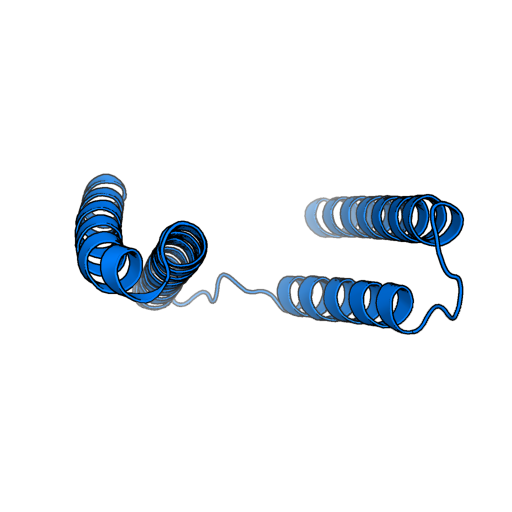CA 1
ATOM 652 C C . LYS A 1 85 ? 7.938 14.444 -11.018 1.00 74.56 85 LYS A C 1
ATOM 654 O O . LYS A 1 85 ? 7.013 14.266 -10.226 1.00 74.56 85 LYS A O 1
ATOM 659 N N . PHE A 1 86 ? 9.219 14.268 -10.697 1.00 73.31 86 PHE A N 1
ATOM 660 C CA . PHE A 1 86 ? 9.664 13.832 -9.377 1.00 73.31 86 PHE A CA 1
ATOM 661 C C . PHE A 1 86 ? 9.341 14.878 -8.305 1.00 73.31 86 PHE A C 1
ATOM 663 O O . PHE A 1 86 ? 8.744 14.540 -7.284 1.00 73.31 86 PHE A O 1
ATOM 670 N N . ILE A 1 87 ? 9.651 16.154 -8.568 1.00 79.88 87 ILE A N 1
ATOM 671 C CA . ILE A 1 87 ? 9.350 17.249 -7.636 1.00 79.88 87 ILE A CA 1
ATOM 672 C C . ILE A 1 87 ? 7.839 17.410 -7.451 1.00 79.88 87 ILE A C 1
ATOM 674 O O . ILE A 1 87 ? 7.366 17.490 -6.317 1.00 79.88 87 ILE A O 1
ATOM 678 N N . LEU A 1 88 ? 7.072 17.422 -8.545 1.00 76.50 88 LEU A N 1
ATOM 679 C CA . LEU A 1 88 ? 5.632 17.663 -8.486 1.00 76.50 88 LEU A CA 1
ATOM 680 C C . LEU A 1 88 ? 4.892 16.506 -7.800 1.00 76.50 88 LEU A C 1
ATOM 682 O O . LEU A 1 88 ? 4.080 16.740 -6.907 1.00 76.50 88 LEU A O 1
ATOM 686 N N . SER A 1 89 ? 5.235 15.259 -8.137 1.00 71.75 89 SER A N 1
ATOM 687 C CA . SER A 1 89 ? 4.674 14.074 -7.472 1.00 71.75 89 SER A CA 1
ATOM 688 C C . SER A 1 89 ? 5.061 14.032 -5.992 1.00 71.75 89 SER A C 1
ATOM 690 O O . SER A 1 89 ? 4.227 13.717 -5.147 1.00 71.75 89 SER A O 1
ATOM 692 N N . GLY A 1 90 ? 6.301 14.408 -5.657 1.00 74.62 90 GLY A N 1
ATOM 693 C CA . GLY A 1 90 ? 6.760 14.522 -4.273 1.00 74.62 90 GLY A CA 1
ATOM 694 C C . GLY A 1 90 ? 5.956 15.549 -3.470 1.00 74.62 90 GLY A C 1
ATOM 695 O O . GLY A 1 90 ? 5.492 15.243 -2.373 1.00 74.62 90 GLY A O 1
ATOM 696 N N . LEU A 1 91 ? 5.717 16.738 -4.030 1.00 80.06 91 LEU A N 1
ATOM 697 C CA . LEU A 1 91 ? 4.893 17.785 -3.414 1.00 80.06 91 LEU A CA 1
ATOM 698 C C . LEU A 1 91 ? 3.440 17.344 -3.213 1.00 80.06 91 LEU A C 1
ATOM 700 O O . LEU A 1 91 ? 2.883 17.547 -2.134 1.00 80.06 91 LEU A O 1
ATOM 704 N N . ILE A 1 92 ? 2.842 16.705 -4.221 1.00 78.56 92 ILE A N 1
ATOM 705 C CA . ILE A 1 92 ? 1.467 16.195 -4.161 1.00 78.56 92 ILE A CA 1
ATOM 706 C C . ILE A 1 92 ? 1.337 15.128 -3.068 1.00 78.56 92 ILE A C 1
ATOM 708 O O . ILE A 1 92 ? 0.403 15.173 -2.266 1.00 78.56 92 ILE A O 1
ATOM 712 N N . VAL A 1 93 ? 2.297 14.205 -2.978 1.00 78.81 93 VAL A N 1
ATOM 713 C CA . VAL A 1 93 ? 2.312 13.165 -1.940 1.00 78.81 93 VAL A CA 1
ATOM 714 C C . VAL A 1 93 ? 2.500 13.772 -0.548 1.00 78.81 93 VAL A C 1
ATOM 716 O O . VAL A 1 93 ? 1.809 13.368 0.386 1.00 78.81 93 VAL A O 1
ATOM 719 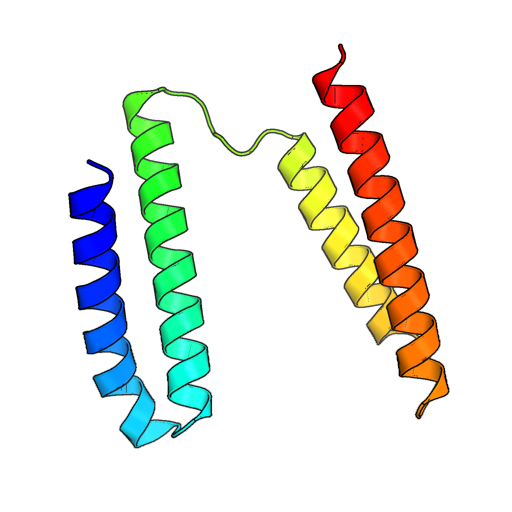N N . LEU A 1 94 ? 3.375 14.770 -0.389 1.00 78.75 94 LEU A N 1
ATOM 720 C CA . LEU A 1 94 ? 3.563 15.464 0.890 1.00 78.75 94 LEU A CA 1
ATOM 721 C C . LEU A 1 94 ? 2.307 16.231 1.321 1.00 78.75 94 LEU A C 1
ATOM 723 O O . LEU A 1 94 ? 1.919 16.162 2.489 1.00 78.75 94 LEU A O 1
ATOM 727 N N . ALA A 1 95 ? 1.637 16.911 0.389 1.00 77.88 95 ALA A N 1
ATOM 728 C CA . ALA A 1 95 ? 0.375 17.596 0.648 1.00 77.88 95 ALA A CA 1
ATOM 729 C C . ALA A 1 95 ? -0.729 16.601 1.039 1.00 77.88 95 ALA A C 1
ATOM 731 O O . ALA A 1 95 ? -1.395 16.784 2.060 1.00 77.88 95 ALA A O 1
ATOM 732 N N . ALA A 1 96 ? -0.870 15.501 0.296 1.00 75.19 96 ALA A N 1
ATOM 733 C CA . ALA A 1 96 ? -1.818 14.434 0.606 1.00 75.19 96 ALA A CA 1
ATOM 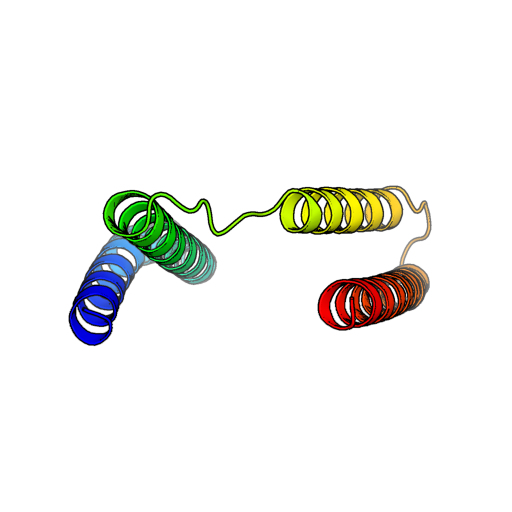734 C C . ALA A 1 96 ? -1.537 13.780 1.969 1.00 75.19 96 ALA A C 1
ATOM 736 O O . ALA A 1 96 ? -2.463 13.528 2.746 1.00 75.19 96 ALA A O 1
ATOM 737 N N . ALA A 1 97 ? -0.265 13.558 2.310 1.00 72.81 97 ALA A N 1
ATOM 738 C CA . ALA A 1 97 ? 0.142 13.037 3.610 1.00 72.81 97 ALA A CA 1
ATOM 739 C C . ALA A 1 97 ? -0.159 14.027 4.748 1.00 72.81 97 ALA A C 1
ATOM 741 O O . ALA A 1 97 ? -0.602 13.615 5.822 1.00 72.81 97 ALA A O 1
ATOM 742 N N . ALA A 1 98 ? 0.026 15.332 4.528 1.00 75.88 98 ALA A N 1
ATOM 743 C CA . ALA A 1 98 ? -0.307 16.370 5.502 1.00 75.88 98 ALA A CA 1
ATOM 744 C C . ALA A 1 98 ? -1.824 16.482 5.742 1.00 75.88 98 ALA A C 1
ATOM 746 O O . ALA A 1 98 ? -2.255 16.592 6.893 1.00 75.88 98 ALA A O 1
ATOM 747 N N . VAL A 1 99 ? -2.635 16.393 4.682 1.00 74.75 99 VAL A N 1
ATOM 748 C CA . VAL A 1 99 ? -4.105 16.346 4.768 1.00 74.75 99 VAL A CA 1
ATOM 749 C C . VAL A 1 99 ? -4.557 15.092 5.513 1.00 74.75 99 VAL A C 1
ATOM 751 O O . VAL A 1 99 ? -5.337 15.189 6.458 1.00 74.75 99 VAL A O 1
ATOM 754 N N . SER A 1 100 ? -3.988 13.933 5.174 1.00 68.19 100 SER A N 1
ATOM 755 C CA . SER A 1 100 ? -4.285 12.663 5.848 1.00 68.19 100 SER A CA 1
ATOM 756 C C . SER A 1 100 ? -3.918 12.710 7.336 1.00 68.19 100 SER A C 1
ATOM 758 O O . SER A 1 100 ? -4.694 12.268 8.179 1.00 68.19 100 SER A O 1
ATOM 760 N N . ARG A 1 101 ? -2.780 13.323 7.702 1.00 67.25 101 ARG A N 1
ATOM 761 C CA . ARG A 1 101 ? -2.401 13.547 9.111 1.00 67.25 101 ARG A CA 1
ATOM 762 C C . ARG A 1 101 ? -3.375 14.466 9.848 1.00 67.25 101 ARG A C 1
ATOM 764 O O . ARG A 1 101 ? -3.692 14.192 11.004 1.00 67.25 101 ARG A O 1
ATOM 771 N N . LYS A 1 102 ? -3.833 15.556 9.218 1.00 64.19 102 LYS A N 1
ATOM 772 C CA . LYS A 1 102 ? -4.842 16.455 9.808 1.00 64.19 102 LYS A CA 1
ATOM 773 C C . LYS A 1 102 ? -6.166 15.729 10.040 1.00 64.19 102 LYS A C 1
ATOM 775 O O . LYS A 1 102 ? -6.736 15.869 11.117 1.00 64.19 102 LYS A O 1
ATOM 780 N N . PHE A 1 103 ? -6.597 14.921 9.074 1.00 64.56 103 PHE A N 1
ATOM 781 C CA . PHE A 1 103 ? -7.812 14.116 9.166 1.00 64.56 103 PHE A CA 1
ATOM 782 C C . PHE A 1 103 ? -7.741 13.107 10.323 1.00 64.56 103 PHE A C 1
ATOM 784 O O . PHE A 1 103 ? -8.636 13.068 11.160 1.00 64.56 103 PHE A O 1
ATOM 791 N N . ILE A 1 104 ? -6.624 12.378 10.450 1.00 60.69 104 ILE A N 1
ATOM 792 C CA . ILE A 1 104 ? -6.399 11.427 11.553 1.00 60.69 104 ILE A CA 1
ATOM 793 C C . ILE A 1 104 ? -6.445 12.127 12.918 1.00 60.69 104 ILE A C 1
ATOM 795 O O . ILE A 1 104 ? -7.079 11.622 13.840 1.00 60.69 104 ILE A O 1
ATOM 799 N N . LYS A 1 105 ? -5.818 13.305 13.063 1.00 59.66 105 LYS A N 1
ATOM 800 C CA . LYS A 1 105 ? -5.868 14.069 14.323 1.00 59.66 105 LYS A CA 1
ATOM 801 C C . LYS A 1 105 ? -7.276 14.556 14.669 1.00 59.66 105 LYS A C 1
ATOM 803 O O . LYS A 1 105 ? -7.625 14.553 15.840 1.00 59.66 105 LYS A O 1
ATOM 808 N N . GLN A 1 106 ? -8.067 14.981 13.684 1.00 56.59 106 GLN A N 1
ATOM 809 C CA . GLN A 1 106 ? -9.441 15.442 13.920 1.00 56.59 106 GLN A CA 1
ATOM 810 C C . GLN A 1 106 ? -10.395 14.308 14.304 1.00 56.59 106 GLN A C 1
ATOM 812 O O . GLN A 1 106 ? -11.304 14.530 15.096 1.00 56.59 106 GLN A O 1
ATOM 817 N N . VAL A 1 107 ? -10.179 13.111 13.762 1.00 55.88 107 VAL A N 1
ATOM 818 C CA . VAL A 1 107 ? -10.964 11.912 14.081 1.00 55.88 107 VAL A CA 1
ATOM 819 C C . VAL A 1 107 ? -10.640 11.373 15.479 1.00 55.88 107 VAL A C 1
ATOM 821 O O . VAL A 1 107 ? -11.554 11.045 16.219 1.00 55.88 107 VAL A O 1
ATOM 824 N N . LEU A 1 108 ? -9.358 11.323 15.866 1.00 51.25 108 LEU A N 1
ATOM 825 C CA . LEU A 1 108 ? -8.915 10.808 17.175 1.00 51.25 108 LEU A CA 1
ATOM 826 C C . LEU A 1 108 ? -9.211 11.734 18.371 1.00 51.25 108 LEU A C 1
ATOM 828 O O . LEU A 1 108 ? -9.096 11.290 19.508 1.00 51.25 108 LEU A O 1
ATOM 832 N N . LEU A 1 109 ? -9.514 13.015 18.130 1.00 53.62 109 LEU A N 1
ATOM 833 C CA . LEU A 1 109 ? -9.810 14.023 19.164 1.00 53.62 109 LEU A CA 1
ATOM 834 C C . LEU A 1 109 ? -11.319 14.291 19.343 1.00 53.62 109 LEU A C 1
ATOM 836 O O . LEU A 1 109 ? -11.684 15.253 20.021 1.00 53.62 109 LEU A O 1
ATOM 840 N N . ARG A 1 110 ? -12.184 13.474 18.734 1.00 44.47 110 ARG A N 1
ATOM 841 C CA . ARG A 1 110 ? -13.621 13.405 19.033 1.00 44.47 110 ARG A CA 1
ATOM 842 C C . ARG A 1 110 ? -13.914 12.211 19.926 1.00 44.47 110 ARG A C 1
ATOM 844 O O . ARG A 1 110 ? -14.845 12.352 20.745 1.00 44.47 110 ARG A O 1
#

Secondary structure (DSSP, 8-state):
-HHHHHHHHHHHHHHHHHHHHHHHHHHHHHHHHHHHHHHHHHHHHHHHHHHHS--S--HHHHHHHHHHHHHHHHHHH----SHHHHHHHHHHHHHHHHHHHHHHHHHHT-

Foldseek 3Di:
DVVVLVVVLVVQLVVQLVVQCVPPNPVSNVVSNVCSVVVSVVVVQVVCCVPVVDRPCDVLVVVLVVLVVVLVVVLVPPPDDDPVSVVVSVVSVVVSVVVNVVVVVVVVVD

Solvent-accessible surface area (backbone atoms only — not comparable to full-atom values): 6051 Å² total; per-residue (Å²): 107,74,68,59,53,51,50,53,33,51,54,50,30,52,55,37,28,66,62,26,33,84,78,43,46,73,60,12,48,54,51,20,51,53,51,29,53,51,51,45,54,48,52,50,52,51,51,45,28,74,73,66,74,47,68,88,72,45,76,64,54,53,51,52,52,52,52,54,49,51,52,52,49,53,55,63,70,49,94,54,76,67,72,63,35,55,54,52,41,48,51,51,51,51,51,52,51,50,51,52,52,52,50,54,54,59,62,76,74,110

Sequence (110 aa):
LNMQIGSIMLVINIVLNFLFIPKYGILGVAYSGLIAVLFVNAMRAIMIYRKSGLQPFTRESLYIFVGSSVVGLVCYALPVDGFMKFILSGLIVLAAAAVSRKFIKQVLLR

Mean predicted aligned error: 11.26 Å

Radius of gyration: 18.58 Å; Cα contacts (8 Å, |Δi|>4): 49; chains: 1; bounding box: 32×38×39 Å

pLDDT: mean 72.63, std 7.89, range [44.47, 83.81]